Protein AF-A0A850R6B1-F1 (afdb_monomer_lite)

Secondary structure (DSSP, 8-state):
------HHHHHHHHHHHHHTT--HHHHHHHHT--HHHHHHHHHS-PPP-HHHHHHHHHHHHHH-S---SS-HHHHHHHHHHHHTT--HHHHHHHHT--HHHHHHHH-

Structure (mmCIF, N/CA/C/O 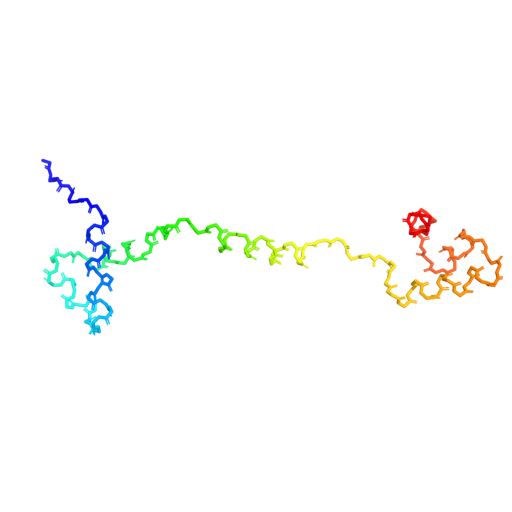backbone):
data_AF-A0A850R6B1-F1
#
_entry.id   AF-A0A850R6B1-F1
#
loop_
_atom_site.group_PDB
_atom_site.id
_atom_site.type_symbol
_atom_site.label_atom_id
_atom_site.label_alt_id
_atom_site.label_comp_id
_atom_site.label_asym_id
_atom_site.label_entity_id
_atom_site.label_seq_id
_atom_site.pdbx_PDB_ins_code
_atom_site.Cartn_x
_atom_site.Cartn_y
_atom_site.Cartn_z
_atom_site.occupancy
_atom_site.B_iso_or_equiv
_atom_site.auth_seq_id
_atom_site.auth_comp_id
_atom_site.auth_asym_id
_atom_site.auth_atom_id
_atom_site.pdbx_PDB_model_num
ATOM 1 N N . MET A 1 1 ? -46.030 3.982 26.700 1.00 35.72 1 MET A N 1
ATOM 2 C CA . MET A 1 1 ? -44.776 3.994 25.914 1.00 35.72 1 MET A CA 1
ATOM 3 C C . MET A 1 1 ? -43.692 4.575 26.806 1.00 35.72 1 MET A C 1
ATOM 5 O O . MET A 1 1 ? -43.849 5.708 27.233 1.00 35.72 1 MET A O 1
ATOM 9 N N . LYS A 1 2 ? -42.689 3.786 27.213 1.00 34.97 2 LYS A N 1
ATOM 10 C CA . LYS A 1 2 ? -41.613 4.274 28.090 1.00 34.97 2 LYS A CA 1
ATOM 11 C C . LYS A 1 2 ? -40.630 5.080 27.244 1.00 34.97 2 LYS A C 1
ATOM 13 O O . LYS A 1 2 ? -40.037 4.541 26.317 1.00 34.97 2 LYS A O 1
ATOM 18 N N . THR A 1 3 ? -40.531 6.366 27.544 1.00 40.31 3 THR A N 1
ATOM 19 C CA . THR A 1 3 ? -39.627 7.333 26.924 1.00 40.31 3 THR A CA 1
ATOM 20 C C . THR A 1 3 ? -38.187 6.886 27.166 1.00 40.31 3 THR A C 1
ATOM 22 O O . THR A 1 3 ? -37.745 6.821 28.311 1.00 40.31 3 THR A O 1
ATOM 25 N N . SER A 1 4 ? -37.463 6.521 26.109 1.00 46.16 4 SER A N 1
ATOM 26 C CA . SER A 1 4 ? -36.023 6.286 26.187 1.00 46.16 4 SER A CA 1
ATOM 27 C C . SER A 1 4 ? -35.344 7.611 26.525 1.00 46.16 4 SER A C 1
ATOM 29 O O . SER A 1 4 ? -35.467 8.571 25.760 1.00 46.16 4 SER A O 1
ATOM 31 N N . ALA A 1 5 ? -34.646 7.666 27.661 1.00 49.69 5 ALA A N 1
ATOM 32 C CA . ALA A 1 5 ? -33.673 8.718 27.936 1.00 49.69 5 ALA A CA 1
ATOM 33 C C . ALA A 1 5 ? -32.752 8.894 26.709 1.00 49.69 5 ALA A C 1
ATOM 35 O O . ALA A 1 5 ? -32.524 7.914 25.991 1.00 49.69 5 ALA A O 1
ATOM 36 N N . PRO A 1 6 ? -32.237 10.104 26.425 1.00 52.84 6 PRO A N 1
ATOM 37 C CA . PRO A 1 6 ? -31.333 10.301 25.297 1.00 52.84 6 PRO A CA 1
ATOM 38 C C . PRO A 1 6 ? -30.151 9.334 25.436 1.00 52.84 6 PRO A C 1
ATOM 40 O O . PRO A 1 6 ? -29.393 9.413 26.398 1.00 52.84 6 PRO A O 1
ATOM 43 N N . LEU A 1 7 ? -30.044 8.399 24.487 1.00 61.09 7 LEU A N 1
ATOM 44 C CA . LEU A 1 7 ? -29.136 7.239 24.494 1.00 61.09 7 LEU A CA 1
ATOM 45 C C . LEU A 1 7 ? -27.683 7.602 24.860 1.00 61.09 7 LEU A C 1
ATOM 47 O O . LEU A 1 7 ? -27.002 6.840 25.538 1.00 61.09 7 LEU A O 1
ATOM 51 N N . GLN A 1 8 ? -27.246 8.809 24.495 1.00 60.81 8 GLN A N 1
ATOM 52 C CA . GLN A 1 8 ? -25.921 9.346 24.806 1.00 60.81 8 GLN A CA 1
ATOM 53 C C . GLN A 1 8 ? -25.627 9.424 26.317 1.00 60.81 8 GLN A C 1
ATOM 55 O O . GLN A 1 8 ? -24.533 9.079 26.750 1.00 60.81 8 GLN A O 1
ATOM 60 N N . PHE A 1 9 ? -26.617 9.798 27.136 1.00 64.06 9 PHE A N 1
ATOM 61 C CA . PHE A 1 9 ? -26.448 9.934 28.587 1.00 64.06 9 PHE A CA 1
ATOM 62 C C . PHE A 1 9 ? -26.150 8.587 29.263 1.00 64.06 9 PHE A C 1
ATOM 64 O O . PHE A 1 9 ? -25.364 8.515 30.208 1.00 64.06 9 PHE A O 1
ATOM 71 N N . GLN A 1 10 ? -26.749 7.501 28.763 1.00 76.50 10 GLN A N 1
ATOM 72 C CA . GLN A 1 10 ? -26.512 6.155 29.286 1.00 76.50 10 GLN A CA 1
ATOM 73 C C . GLN A 1 10 ? -25.111 5.651 28.916 1.00 76.50 10 GLN A C 1
ATOM 75 O O . GLN A 1 10 ? -24.418 5.111 29.777 1.00 76.50 10 GLN A O 1
ATOM 80 N N . HIS A 1 11 ? -24.662 5.889 27.680 1.00 81.00 11 HIS A N 1
ATOM 81 C CA . HIS A 1 11 ? -23.316 5.526 27.228 1.00 81.00 11 HIS A CA 1
ATOM 82 C C . HIS A 1 11 ? -22.216 6.247 28.026 1.00 81.00 11 HIS A C 1
ATOM 84 O O . HIS A 1 11 ? -21.272 5.609 28.501 1.00 81.00 11 HIS A O 1
ATOM 90 N N . ASP A 1 12 ? -22.358 7.557 28.239 1.00 82.88 12 ASP A N 1
ATOM 91 C CA . ASP A 1 12 ? -21.370 8.355 28.975 1.00 82.88 12 ASP A CA 1
ATOM 92 C C . ASP A 1 12 ? -21.287 7.934 30.454 1.00 82.88 12 ASP A C 1
ATOM 94 O O . ASP A 1 12 ? -20.195 7.864 31.023 1.00 82.88 12 ASP A O 1
ATOM 98 N N . THR A 1 13 ? -22.425 7.568 31.054 1.00 87.69 13 THR A N 1
ATOM 99 C CA . THR A 1 13 ? -22.506 7.064 32.438 1.00 87.69 13 THR A CA 1
ATOM 100 C C . THR A 1 13 ? -21.869 5.678 32.583 1.00 87.69 13 THR A C 1
ATOM 102 O O . THR A 1 13 ? -21.103 5.435 33.512 1.00 87.69 13 THR A O 1
ATOM 105 N N . ILE A 1 14 ? -22.117 4.764 31.640 1.00 87.12 14 ILE A N 1
ATOM 106 C CA . ILE A 1 14 ? -21.456 3.447 31.617 1.00 87.12 14 ILE A CA 1
ATOM 107 C C . ILE A 1 14 ? -19.938 3.620 31.455 1.00 87.12 14 ILE A C 1
ATOM 109 O O . ILE A 1 14 ? -19.153 2.965 32.142 1.00 87.12 14 ILE A O 1
ATOM 113 N N . THR A 1 15 ? -19.516 4.524 30.569 1.00 85.94 15 THR A N 1
ATOM 114 C CA . THR A 1 15 ? -18.098 4.785 30.290 1.00 85.94 15 THR A CA 1
ATOM 115 C C . THR A 1 15 ? -17.383 5.403 31.493 1.00 85.94 15 THR A C 1
ATOM 117 O O . THR A 1 15 ? -16.234 5.049 31.763 1.00 85.94 15 THR A O 1
ATOM 120 N N . SER A 1 16 ? -18.035 6.299 32.243 1.00 89.88 16 SER A N 1
ATOM 121 C CA . SER A 1 16 ? -17.454 6.895 33.452 1.00 89.88 16 SER A CA 1
ATOM 122 C C . SER A 1 16 ? -17.292 5.875 34.585 1.00 89.88 16 SER A C 1
ATOM 124 O O . SER A 1 16 ? -16.212 5.816 35.172 1.00 89.88 16 SER A O 1
ATOM 126 N N . LEU A 1 17 ? -18.293 5.020 34.828 1.00 90.88 17 LEU A N 1
ATOM 127 C CA . LEU A 1 17 ? -18.230 3.954 35.839 1.00 90.88 17 LEU A CA 1
ATOM 128 C C . LEU A 1 17 ? -17.131 2.929 35.518 1.00 90.88 17 LEU A C 1
ATOM 130 O O . LEU A 1 17 ? -16.347 2.553 36.388 1.00 90.88 17 LEU A O 1
ATOM 134 N N . LEU A 1 18 ? -16.988 2.544 34.245 1.00 88.50 18 LEU A N 1
ATOM 135 C CA . LEU A 1 18 ? -15.887 1.675 33.813 1.00 88.50 18 LEU A CA 1
ATOM 136 C C . LEU A 1 18 ? -14.512 2.336 33.997 1.00 88.50 18 LEU A C 1
ATOM 138 O O . LEU A 1 18 ? -13.564 1.663 34.399 1.00 88.50 18 LEU A O 1
ATOM 142 N N . ARG A 1 19 ? -14.387 3.650 33.746 1.00 88.12 19 ARG A N 1
ATOM 143 C CA . ARG A 1 19 ? -13.141 4.408 33.994 1.00 88.12 19 ARG A CA 1
ATOM 144 C C . ARG A 1 19 ? -12.785 4.491 35.479 1.00 88.12 19 ARG A C 1
ATOM 146 O O . ARG A 1 19 ? -11.604 4.560 35.802 1.00 88.12 19 ARG A O 1
ATOM 153 N N . GLN A 1 20 ? -13.781 4.480 36.362 1.00 93.38 20 GLN A N 1
ATOM 154 C CA . GLN A 1 20 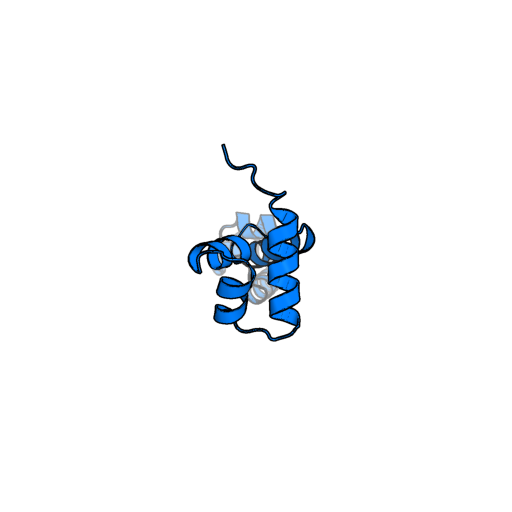? -13.595 4.438 37.817 1.00 93.38 20 GLN A CA 1
ATOM 155 C C . GLN A 1 20 ? -13.188 3.044 38.330 1.00 93.38 20 GLN A C 1
ATOM 157 O O . GLN A 1 20 ? -12.798 2.918 39.487 1.00 93.38 20 GLN A O 1
ATOM 162 N N . GLY A 1 21 ? -13.207 2.017 37.472 1.00 91.06 21 GLY A N 1
ATOM 163 C CA . GLY A 1 21 ? -12.823 0.647 37.820 1.00 91.06 21 GLY A CA 1
ATOM 164 C C . GLY A 1 21 ? -13.977 -0.212 38.336 1.00 91.06 21 GLY A C 1
ATOM 165 O O . GLY A 1 21 ? -13.735 -1.308 38.842 1.00 91.06 21 GLY A O 1
ATOM 166 N N . GLU A 1 22 ? -15.220 0.254 38.199 1.00 90.31 22 GLU A N 1
ATOM 167 C CA . GLU A 1 22 ? -16.389 -0.490 38.654 1.00 90.31 22 GLU A CA 1
ATOM 168 C C . GLU A 1 22 ? -16.632 -1.754 37.823 1.00 90.31 22 GLU A C 1
ATOM 170 O O . GLU A 1 22 ? -16.460 -1.793 36.599 1.00 90.31 22 GLU A O 1
ATOM 175 N N . SER A 1 23 ? -17.069 -2.819 38.498 1.00 88.88 23 SER A N 1
ATOM 176 C CA . SER A 1 23 ? -17.359 -4.089 37.830 1.00 88.88 23 SER A CA 1
ATOM 177 C C . SER A 1 23 ? -18.598 -3.978 36.935 1.00 88.88 23 SER A C 1
ATOM 179 O O . SER A 1 23 ? -19.592 -3.352 37.292 1.00 88.88 23 SER A O 1
ATOM 181 N N . GLN A 1 24 ? -18.609 -4.668 35.790 1.00 85.12 24 GLN A N 1
ATOM 182 C CA . GLN A 1 24 ? -19.787 -4.683 34.908 1.00 85.12 24 GLN A CA 1
ATOM 183 C C . GLN A 1 24 ? -21.054 -5.170 35.626 1.00 85.12 24 GLN A C 1
ATOM 185 O O . GLN A 1 24 ? -22.145 -4.687 35.346 1.00 85.12 24 GLN A O 1
ATOM 190 N N . THR A 1 25 ? -20.920 -6.113 36.561 1.00 88.19 25 THR A N 1
ATOM 191 C CA . THR A 1 25 ? -22.021 -6.597 37.408 1.00 88.19 25 THR A CA 1
ATOM 192 C C . THR A 1 25 ? -22.594 -5.507 38.305 1.00 88.19 25 THR A C 1
ATOM 194 O O . THR A 1 25 ? -23.811 -5.426 38.443 1.00 88.19 25 THR A O 1
ATOM 197 N N . PHE A 1 26 ? -21.734 -4.655 38.863 1.00 89.88 26 PHE A N 1
ATOM 198 C CA . PHE A 1 26 ? -22.156 -3.504 39.654 1.00 89.88 26 PHE A CA 1
ATOM 199 C C . PHE A 1 26 ? -22.924 -2.499 38.789 1.00 89.88 26 PHE A C 1
ATOM 201 O O . PHE A 1 26 ? -24.029 -2.112 39.144 1.00 89.88 26 PHE A O 1
ATOM 208 N N . ILE A 1 27 ? -22.418 -2.182 37.595 1.00 88.19 27 ILE A N 1
ATOM 209 C CA . ILE A 1 27 ? -23.059 -1.240 36.661 1.00 88.19 27 ILE A CA 1
ATOM 210 C C . ILE A 1 27 ? -24.443 -1.739 36.199 1.00 88.19 27 ILE A C 1
ATOM 212 O O . ILE A 1 27 ? -25.388 -0.959 36.102 1.00 88.19 27 ILE A O 1
ATOM 216 N N . VAL A 1 28 ? -24.585 -3.047 35.938 1.00 88.81 28 VAL A N 1
ATOM 217 C CA . VAL A 1 28 ? -25.880 -3.700 35.640 1.00 88.81 28 VAL A CA 1
ATOM 218 C C . VAL A 1 28 ? -26.882 -3.456 36.768 1.00 88.81 28 VAL A C 1
ATOM 220 O O . VAL A 1 28 ? -28.038 -3.125 36.505 1.00 88.81 28 VAL A O 1
ATOM 223 N N . GLN A 1 29 ? -26.437 -3.638 38.012 1.00 88.94 29 GLN A N 1
ATOM 224 C CA . GLN A 1 29 ? -27.276 -3.511 39.197 1.00 88.94 29 GLN A CA 1
ATOM 225 C C . GLN A 1 29 ? -27.636 -2.050 39.495 1.00 88.94 29 GLN A C 1
ATOM 227 O O . GLN A 1 29 ? -28.793 -1.773 39.798 1.00 88.94 29 GLN A O 1
ATOM 232 N N . ASP A 1 30 ? -26.675 -1.137 39.361 1.00 87.94 30 ASP A N 1
ATOM 233 C CA . ASP A 1 30 ? -26.829 0.300 39.610 1.00 87.94 30 ASP A CA 1
ATOM 234 C C . ASP A 1 30 ? -27.774 0.966 38.596 1.00 87.94 30 ASP A C 1
ATOM 236 O O . ASP A 1 30 ? -28.719 1.661 38.966 1.00 87.94 30 ASP A O 1
ATOM 240 N N . LEU A 1 31 ? -27.603 0.666 37.304 1.00 85.25 31 LEU A N 1
ATOM 241 C CA . LEU A 1 31 ? -28.433 1.232 36.233 1.00 85.25 31 LEU A CA 1
ATOM 242 C C . LEU A 1 31 ? -29.756 0.478 36.019 1.00 85.25 31 LEU A C 1
ATOM 244 O O . LEU A 1 31 ? -30.597 0.920 35.231 1.00 85.25 31 LEU A O 1
ATOM 248 N N . GLY A 1 32 ? -29.944 -0.682 36.659 1.00 86.38 32 GLY A N 1
ATOM 249 C CA . GLY A 1 32 ? -31.113 -1.544 36.450 1.00 86.38 32 GLY A CA 1
ATOM 250 C C . GLY A 1 32 ? -31.256 -2.045 35.005 1.00 86.38 32 GLY A C 1
ATOM 251 O O . GLY A 1 32 ? -32.370 -2.281 34.529 1.00 86.38 32 GLY A O 1
ATOM 252 N N . LEU A 1 33 ? -30.140 -2.172 34.281 1.00 82.44 33 LEU A N 1
ATOM 253 C CA . LEU A 1 33 ? -30.099 -2.580 32.875 1.00 82.44 33 LEU A CA 1
ATOM 254 C C . LEU A 1 33 ? -29.753 -4.062 32.740 1.00 82.44 33 LEU A C 1
ATOM 256 O O . LEU A 1 33 ? -29.084 -4.643 33.581 1.00 82.44 33 LEU A O 1
ATOM 260 N N . ALA A 1 34 ? -30.150 -4.687 31.632 1.00 86.12 34 ALA A N 1
ATOM 261 C CA . ALA A 1 34 ? -29.660 -6.023 31.304 1.00 86.12 34 ALA A CA 1
ATOM 262 C C . ALA A 1 34 ? -28.174 -5.977 30.903 1.00 86.12 34 ALA A C 1
ATOM 264 O O . ALA A 1 34 ? -27.731 -5.041 30.236 1.00 86.12 34 ALA A O 1
ATOM 265 N N . LYS A 1 35 ? -27.418 -7.040 31.210 1.00 85.69 35 LYS A N 1
ATOM 266 C CA . LYS A 1 35 ? -26.006 -7.180 30.801 1.00 85.69 35 LYS A CA 1
ATOM 267 C C . LYS A 1 35 ? -25.813 -7.047 29.285 1.00 85.69 35 LYS A C 1
ATOM 269 O O . LYS A 1 35 ? -24.840 -6.453 28.832 1.00 85.69 35 LYS A O 1
ATOM 274 N N . SER A 1 36 ? -26.762 -7.567 28.505 1.00 82.94 36 SER A N 1
ATOM 275 C CA . SER A 1 36 ? -26.787 -7.413 27.048 1.00 82.94 36 SER A CA 1
ATOM 276 C C . SER A 1 36 ? -26.923 -5.954 26.619 1.00 82.94 36 SER A C 1
ATOM 278 O O . SER A 1 36 ? -26.309 -5.562 25.639 1.00 82.94 36 SER A O 1
ATOM 280 N N . ASN A 1 37 ? -27.673 -5.141 27.364 1.00 83.06 37 ASN A N 1
ATOM 281 C CA . ASN A 1 37 ? -27.865 -3.726 27.062 1.00 83.06 37 ASN A CA 1
ATOM 282 C C . ASN A 1 37 ? -26.545 -2.960 27.194 1.00 83.06 37 ASN A C 1
ATOM 284 O O . ASN A 1 37 ? -26.151 -2.275 26.265 1.00 83.06 37 ASN A O 1
ATOM 288 N N . ILE A 1 38 ? -25.795 -3.181 28.280 1.00 82.81 38 ILE A N 1
ATOM 289 C CA . ILE A 1 38 ? -24.448 -2.607 28.443 1.00 82.81 38 ILE A CA 1
ATOM 290 C C . ILE A 1 38 ? -23.515 -3.069 27.322 1.00 82.81 38 ILE A C 1
ATOM 292 O O . ILE A 1 38 ? -22.785 -2.259 26.766 1.00 82.81 38 ILE A O 1
ATOM 296 N N . PHE A 1 39 ? -23.549 -4.355 26.962 1.00 83.94 39 PHE A N 1
ATOM 297 C CA . PHE A 1 39 ? -22.742 -4.871 25.857 1.00 83.94 39 PHE A CA 1
ATOM 298 C C . PHE A 1 39 ? -23.069 -4.168 24.533 1.00 83.94 39 PHE A C 1
ATOM 300 O O . PHE A 1 39 ? -22.157 -3.697 23.860 1.00 83.94 39 PHE A O 1
ATOM 307 N N . TYR A 1 40 ? -24.352 -4.037 24.188 1.00 82.25 40 TYR A N 1
ATOM 308 C CA . TYR A 1 40 ? -24.770 -3.329 22.980 1.00 82.25 40 TYR A CA 1
ATOM 309 C C . TYR A 1 40 ? -24.436 -1.840 23.042 1.00 82.25 40 TYR A C 1
ATOM 311 O O . TYR A 1 40 ? -23.980 -1.304 22.044 1.00 82.25 40 TYR A O 1
ATOM 319 N N . GLU A 1 41 ? -24.590 -1.180 24.191 1.00 80.81 41 GLU A N 1
ATOM 320 C CA . GLU A 1 41 ? -24.225 0.231 24.370 1.00 80.81 41 GLU A CA 1
ATOM 321 C C . GLU A 1 41 ? -22.712 0.471 24.270 1.00 80.81 41 GLU A C 1
ATOM 323 O O . GLU A 1 41 ? -22.291 1.499 23.745 1.00 80.81 41 GLU A O 1
ATOM 328 N N . LEU A 1 42 ? -21.885 -0.481 24.709 1.00 78.69 42 LEU A N 1
ATOM 329 C CA . LEU A 1 42 ? -20.429 -0.438 24.529 1.00 78.69 42 LEU A CA 1
ATOM 330 C C . LEU A 1 42 ? -20.007 -0.761 23.092 1.00 78.69 42 LEU A C 1
ATOM 332 O O . LEU A 1 42 ? -19.009 -0.231 22.608 1.00 78.69 42 LEU A O 1
ATOM 336 N N . GLN A 1 43 ? -20.743 -1.648 22.420 1.00 79.19 43 GLN A N 1
ATOM 337 C CA . GLN A 1 43 ? -20.484 -2.055 21.038 1.00 79.19 43 GLN A CA 1
ATOM 338 C C . GLN A 1 43 ? -21.124 -1.108 20.011 1.00 79.19 43 GLN A C 1
ATOM 340 O O . GLN A 1 43 ? -20.853 -1.219 18.812 1.00 79.19 43 GLN A O 1
ATOM 345 N N . ARG A 1 44 ? -21.995 -0.190 20.448 1.00 73.50 44 ARG A N 1
ATOM 346 C CA . ARG A 1 44 ? -22.607 0.815 19.579 1.00 73.50 44 ARG A CA 1
ATOM 347 C C . ARG A 1 44 ? -21.521 1.590 18.847 1.00 73.50 44 ARG A C 1
ATOM 349 O O . ARG A 1 44 ? -20.428 1.810 19.362 1.00 73.50 44 ARG A O 1
ATOM 356 N N . VAL A 1 45 ? -21.858 1.972 17.616 1.00 64.06 45 VAL A N 1
ATOM 357 C CA . VAL A 1 45 ? -20.978 2.686 16.692 1.00 64.06 45 VAL A CA 1
ATOM 358 C C . VAL A 1 45 ? -20.334 3.861 17.422 1.00 64.06 45 VAL A C 1
ATOM 360 O O . VAL A 1 45 ? -21.017 4.806 17.813 1.00 64.06 45 VAL A O 1
ATOM 363 N N . GLN A 1 46 ? -19.018 3.765 17.614 1.00 64.81 46 GLN A N 1
ATOM 364 C CA . GLN A 1 46 ? -18.180 4.886 18.023 1.00 64.81 46 GLN A CA 1
ATOM 365 C C . GLN A 1 46 ? -18.433 6.041 17.052 1.00 64.81 46 GLN A C 1
ATOM 367 O O . GLN A 1 46 ? -18.625 5.790 15.858 1.00 64.81 46 GLN A O 1
ATOM 372 N N . LEU A 1 47 ? -18.462 7.287 17.542 1.00 73.88 47 LEU A N 1
ATOM 373 C CA . LEU A 1 47 ? -18.608 8.441 16.655 1.00 73.88 47 LEU A CA 1
ATOM 374 C C . LEU A 1 47 ? -17.616 8.318 15.496 1.00 73.88 47 LEU A C 1
ATOM 376 O O . LEU A 1 47 ? -16.459 7.954 15.698 1.00 73.88 47 LEU A O 1
ATOM 380 N N . TYR A 1 48 ? -18.101 8.587 14.284 1.00 76.81 48 TYR A N 1
ATOM 381 C CA . TYR A 1 48 ? -17.271 8.550 13.091 1.00 76.81 48 TYR A CA 1
ATOM 382 C C . TYR A 1 48 ? -16.035 9.432 13.294 1.00 76.81 48 TYR A C 1
ATOM 384 O O . TYR A 1 48 ? -16.159 10.636 13.510 1.00 76.81 48 TYR A O 1
ATOM 392 N N . ASP A 1 49 ? -14.860 8.812 13.213 1.00 82.25 49 ASP A N 1
ATOM 393 C CA . ASP A 1 49 ? -13.571 9.481 13.311 1.00 82.25 49 ASP A CA 1
ATOM 394 C C . ASP A 1 49 ? -12.927 9.509 11.920 1.00 82.25 49 ASP A C 1
ATOM 396 O O . ASP A 1 49 ? -12.560 8.472 11.351 1.00 82.25 49 ASP A O 1
ATOM 400 N N . SER A 1 50 ? -12.821 10.714 11.356 1.00 86.81 50 SER A N 1
ATOM 401 C CA . SER A 1 50 ? -12.241 10.932 10.033 1.00 86.81 50 SER A CA 1
ATOM 402 C C . SER A 1 50 ? -10.760 10.575 9.975 1.00 86.81 50 SER A C 1
ATOM 404 O O . SER A 1 50 ? -10.307 10.083 8.943 1.00 86.81 50 SER A O 1
ATOM 406 N N . GLU A 1 51 ? -10.013 10.773 11.062 1.00 91.88 51 GLU A N 1
ATOM 407 C CA . GLU A 1 51 ? -8.579 10.474 11.119 1.00 91.88 51 GLU A CA 1
ATOM 408 C C . GLU A 1 51 ? -8.349 8.961 11.084 1.00 91.88 51 GLU A C 1
ATOM 410 O O . GLU A 1 51 ? -7.511 8.468 10.325 1.00 91.88 51 GLU A O 1
ATOM 415 N N . LEU A 1 52 ? -9.150 8.197 11.836 1.00 90.44 52 LEU A N 1
ATOM 416 C CA . LEU A 1 52 ? -9.087 6.732 11.820 1.00 90.44 52 LEU A CA 1
ATOM 417 C C . LEU A 1 52 ? -9.492 6.154 10.460 1.00 90.44 52 LEU A C 1
ATOM 419 O O . LEU A 1 52 ? -8.824 5.248 9.952 1.00 90.44 52 LEU A O 1
ATOM 423 N N . ALA A 1 53 ? -10.547 6.692 9.843 1.00 90.38 53 ALA A N 1
ATOM 424 C CA . ALA A 1 53 ? -10.968 6.283 8.504 1.00 90.38 53 ALA A CA 1
ATOM 425 C C . ALA A 1 53 ? -9.884 6.587 7.451 1.00 90.38 53 ALA A C 1
ATOM 427 O O . ALA A 1 53 ? -9.586 5.753 6.587 1.00 90.38 53 ALA A O 1
ATOM 428 N N . GLN A 1 54 ? -9.239 7.751 7.548 1.00 93.69 54 GLN A N 1
ATOM 429 C CA . GLN A 1 54 ? -8.151 8.146 6.658 1.00 93.69 54 GLN A CA 1
ATOM 430 C C . GLN A 1 54 ? -6.901 7.273 6.868 1.00 93.69 54 GLN A C 1
ATOM 432 O O . GLN A 1 54 ? -6.285 6.807 5.909 1.00 93.69 54 GLN A O 1
ATOM 437 N N . ALA A 1 55 ? -6.542 6.967 8.115 1.00 94.56 55 ALA A N 1
ATOM 438 C CA . ALA A 1 55 ? -5.428 6.075 8.426 1.00 94.56 55 ALA A CA 1
ATOM 439 C C . ALA A 1 55 ? -5.658 4.647 7.896 1.00 94.56 55 ALA A C 1
ATOM 441 O O . ALA A 1 55 ? -4.743 4.039 7.329 1.00 94.56 55 ALA A O 1
ATOM 442 N N . ASP A 1 56 ? -6.877 4.117 8.028 1.00 93.31 56 ASP A N 1
ATOM 443 C CA . ASP A 1 56 ? -7.238 2.790 7.520 1.00 93.31 56 ASP A CA 1
ATOM 444 C C . ASP A 1 56 ? -7.216 2.733 5.985 1.00 93.31 56 ASP A C 1
ATOM 446 O O . ASP A 1 56 ? -6.659 1.798 5.400 1.00 93.31 56 ASP A O 1
ATOM 450 N N . THR A 1 57 ? -7.739 3.759 5.311 1.00 91.12 57 THR A N 1
ATOM 451 C CA . THR A 1 57 ? -7.668 3.851 3.844 1.00 91.12 57 THR A CA 1
ATOM 452 C C . THR A 1 57 ? -6.228 3.966 3.354 1.00 91.12 57 THR A C 1
ATOM 454 O O . THR A 1 57 ? -5.840 3.209 2.464 1.00 91.12 57 THR A O 1
ATOM 457 N N . HIS A 1 58 ? -5.389 4.801 3.976 1.00 92.44 58 HIS A N 1
ATOM 458 C CA . HIS A 1 58 ? -3.959 4.870 3.658 1.00 92.44 58 H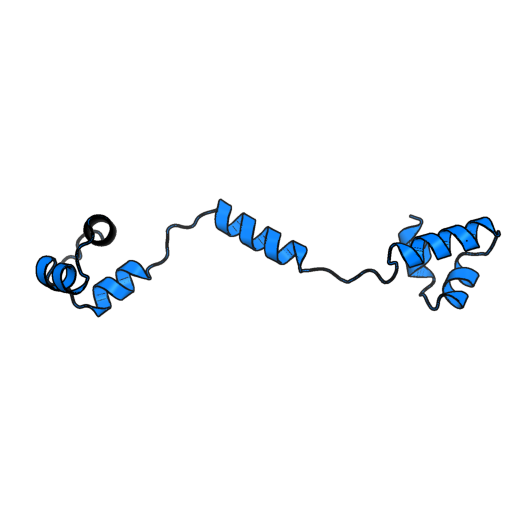IS A CA 1
ATOM 459 C C . HIS A 1 58 ? -3.245 3.537 3.875 1.00 92.44 58 HIS A C 1
ATOM 461 O O . HIS A 1 58 ? -2.428 3.129 3.045 1.00 92.44 58 HIS A O 1
ATOM 467 N N . ARG A 1 59 ? -3.553 2.834 4.970 1.00 91.06 59 ARG A N 1
ATOM 468 C CA . ARG A 1 59 ? -3.014 1.497 5.233 1.00 91.06 59 ARG A CA 1
ATOM 469 C C . ARG A 1 59 ? -3.403 0.532 4.118 1.00 91.06 59 ARG A C 1
ATOM 471 O O . ARG A 1 59 ? -2.532 -0.141 3.575 1.00 91.06 59 ARG A O 1
ATOM 478 N N . LYS A 1 60 ? -4.684 0.481 3.751 1.00 92.06 60 LYS A N 1
ATOM 479 C CA . LYS A 1 60 ? -5.181 -0.380 2.670 1.00 92.06 60 LYS A CA 1
ATOM 480 C C . LYS A 1 60 ? -4.530 -0.024 1.338 1.00 92.06 60 LYS A C 1
ATOM 482 O O . LYS A 1 60 ? -4.018 -0.917 0.675 1.00 92.06 60 LYS A O 1
ATOM 487 N N . TRP A 1 61 ? -4.431 1.261 1.001 1.00 86.62 61 TRP A N 1
ATOM 488 C CA . TRP A 1 61 ? -3.764 1.728 -0.217 1.00 86.62 61 TRP A CA 1
ATOM 489 C C . TRP A 1 61 ? -2.304 1.300 -0.312 1.00 86.62 61 TRP A C 1
ATOM 491 O O . TRP A 1 61 ? -1.879 0.904 -1.388 1.00 86.62 61 TRP A O 1
ATOM 501 N N . ARG A 1 62 ? -1.547 1.295 0.792 1.00 81.00 62 ARG A N 1
ATOM 502 C CA . ARG A 1 62 ? -0.157 0.793 0.796 1.00 81.00 62 ARG A CA 1
ATOM 503 C C . ARG A 1 62 ? -0.051 -0.696 0.460 1.00 81.00 62 ARG A C 1
ATOM 505 O O . ARG A 1 62 ? 0.993 -1.142 -0.006 1.00 81.00 62 ARG A O 1
ATOM 512 N N . HIS A 1 63 ? -1.102 -1.466 0.728 1.00 81.00 63 HIS A N 1
ATOM 513 C CA . HIS A 1 63 ? -1.176 -2.891 0.408 1.00 81.00 63 HIS A CA 1
ATOM 514 C C . HIS A 1 63 ? -1.871 -3.169 -0.931 1.00 81.00 63 HIS A C 1
ATOM 516 O O . HIS A 1 63 ? -1.804 -4.291 -1.434 1.00 81.00 63 HIS A O 1
ATOM 522 N N . CYS A 1 64 ? -2.521 -2.163 -1.514 1.00 80.56 64 CYS A N 1
ATOM 523 C CA . CYS A 1 64 ? -3.119 -2.224 -2.836 1.00 80.56 64 CYS A CA 1
ATOM 524 C C . CYS A 1 64 ? -2.101 -1.816 -3.909 1.00 80.56 64 CYS A C 1
ATOM 526 O O . CYS A 1 64 ? -1.248 -0.959 -3.701 1.00 80.56 64 CYS A O 1
ATOM 528 N N . GLY A 1 65 ? -2.214 -2.421 -5.090 1.00 75.62 65 GLY A N 1
ATOM 529 C CA . GLY A 1 65 ? -1.384 -2.097 -6.249 1.00 75.62 65 GLY A CA 1
ATOM 530 C C . GLY A 1 65 ? -0.856 -3.338 -6.957 1.00 75.62 65 GLY A C 1
ATOM 531 O O . GLY A 1 65 ? -0.646 -4.391 -6.353 1.00 75.62 65 GLY A O 1
ATOM 532 N N . HIS A 1 66 ? -0.642 -3.216 -8.265 1.00 73.19 66 HIS A N 1
ATOM 533 C CA . HIS A 1 66 ? 0.036 -4.246 -9.038 1.00 73.19 66 HIS A CA 1
ATOM 534 C C . HIS A 1 66 ? 1.541 -4.150 -8.778 1.00 73.19 66 HIS A C 1
ATOM 536 O O . HIS A 1 66 ? 2.138 -3.083 -8.937 1.00 73.19 66 HIS A O 1
ATOM 542 N N . LYS A 1 67 ? 2.172 -5.257 -8.374 1.00 74.25 67 LYS A N 1
ATOM 543 C CA . LYS A 1 67 ? 3.631 -5.297 -8.230 1.00 74.25 67 LYS A CA 1
ATOM 544 C C . LYS A 1 67 ? 4.242 -5.081 -9.611 1.00 74.25 67 LYS A C 1
ATOM 546 O O . LYS A 1 67 ? 4.039 -5.903 -10.499 1.00 74.25 67 LYS A O 1
ATOM 551 N N . SER A 1 68 ? 4.964 -3.976 -9.792 1.00 78.06 68 SER A N 1
ATOM 552 C CA . SER A 1 68 ? 5.616 -3.696 -11.069 1.00 78.06 68 SER A CA 1
ATOM 553 C C . SER A 1 68 ? 6.573 -4.829 -11.436 1.00 78.06 68 SER A C 1
ATOM 555 O O . SER A 1 68 ? 7.388 -5.265 -10.620 1.00 78.06 68 SER A O 1
ATOM 557 N N . ILE A 1 69 ? 6.486 -5.281 -12.687 1.00 81.81 69 ILE A N 1
ATOM 558 C CA . ILE A 1 69 ? 7.401 -6.267 -13.273 1.00 81.81 69 ILE A CA 1
ATOM 559 C C . ILE A 1 69 ? 8.841 -5.719 -13.290 1.00 81.81 69 ILE A C 1
ATOM 561 O O . ILE A 1 69 ? 9.796 -6.492 -13.164 1.00 81.81 69 ILE A O 1
ATOM 565 N N . LEU A 1 70 ? 8.989 -4.390 -13.377 1.00 85.56 70 LEU A N 1
ATOM 566 C CA . LEU A 1 70 ? 10.244 -3.642 -13.294 1.00 85.56 70 LEU A CA 1
ATOM 567 C C . LEU A 1 70 ? 10.610 -3.369 -11.831 1.00 85.56 70 LEU A C 1
ATOM 569 O O . LEU A 1 70 ? 10.456 -2.260 -11.310 1.00 85.56 70 LEU A O 1
ATOM 573 N N . THR A 1 71 ? 11.111 -4.402 -11.159 1.00 90.12 71 THR A N 1
ATOM 574 C CA . THR A 1 71 ? 11.760 -4.252 -9.851 1.00 90.12 71 THR A CA 1
ATOM 575 C C . THR A 1 71 ? 13.024 -3.383 -9.972 1.00 90.12 71 THR A C 1
ATOM 577 O O . THR A 1 71 ? 13.573 -3.262 -11.068 1.00 90.12 71 THR A O 1
ATOM 580 N N . PRO A 1 72 ? 13.539 -2.790 -8.878 1.00 90.44 72 PRO A N 1
ATOM 581 C CA . PRO A 1 72 ? 14.729 -1.932 -8.932 1.00 90.44 72 PRO A CA 1
ATOM 582 C C . PRO A 1 72 ? 15.938 -2.604 -9.598 1.00 90.44 72 PRO A C 1
ATOM 584 O O . PRO A 1 72 ? 16.584 -2.010 -10.452 1.00 90.44 72 PRO A O 1
ATOM 587 N N . GLN A 1 73 ? 16.177 -3.880 -9.287 1.00 92.00 73 GLN A N 1
ATOM 588 C CA . GLN A 1 73 ? 17.239 -4.675 -9.907 1.00 92.00 73 GLN A CA 1
ATOM 589 C C . GLN A 1 73 ? 17.029 -4.849 -11.419 1.00 92.00 73 GLN A C 1
ATOM 591 O O . GLN A 1 73 ? 17.972 -4.777 -12.200 1.00 92.00 73 GLN A O 1
ATOM 596 N N . ARG A 1 74 ? 15.780 -5.060 -11.852 1.00 91.69 74 ARG A N 1
ATOM 597 C CA . ARG A 1 74 ? 15.445 -5.187 -13.276 1.00 91.69 74 ARG A CA 1
ATOM 598 C C . ARG A 1 74 ? 15.594 -3.860 -14.013 1.00 91.69 74 ARG A C 1
ATOM 600 O O . ARG A 1 74 ? 16.046 -3.878 -15.148 1.00 91.69 74 ARG A O 1
ATOM 607 N N . LYS A 1 75 ? 15.278 -2.728 -13.375 1.00 93.06 75 L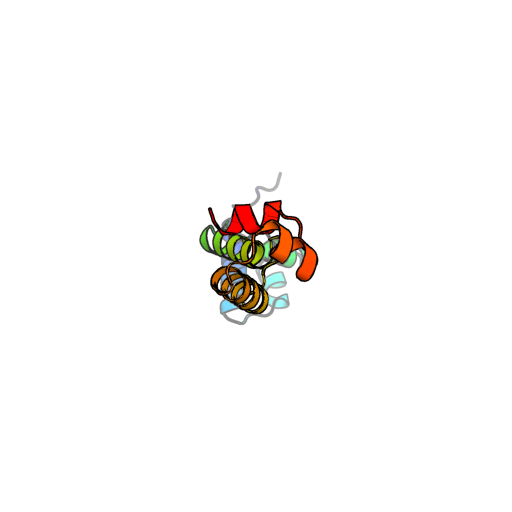YS A N 1
ATOM 608 C CA . LYS A 1 75 ? 15.517 -1.391 -13.946 1.00 93.06 75 LYS A CA 1
ATOM 609 C C . LYS A 1 75 ? 17.002 -1.146 -14.193 1.00 93.06 75 LYS A C 1
ATOM 611 O O . LYS A 1 75 ? 17.361 -0.777 -15.299 1.00 93.06 75 LYS A O 1
ATOM 616 N N . GLN A 1 76 ? 17.856 -1.471 -13.222 1.00 94.62 76 GLN A N 1
ATOM 617 C CA . GLN A 1 76 ? 19.313 -1.369 -13.383 1.00 94.62 76 GLN A CA 1
ATOM 618 C C . GLN A 1 76 ? 19.830 -2.206 -14.561 1.00 94.62 76 GLN A C 1
ATOM 620 O O . GLN A 1 76 ? 20.691 -1.756 -15.311 1.00 94.62 76 GLN A O 1
ATOM 625 N N . LEU A 1 77 ? 19.288 -3.414 -14.756 1.00 94.25 77 LEU A N 1
ATOM 626 C CA . LEU A 1 77 ? 19.629 -4.239 -15.918 1.00 94.25 77 LEU A CA 1
ATOM 627 C C . LEU A 1 77 ? 19.163 -3.596 -17.227 1.00 94.25 77 LEU A C 1
ATOM 629 O O . LEU A 1 77 ? 19.939 -3.536 -18.175 1.00 94.25 77 LEU A O 1
ATOM 633 N N . VAL A 1 78 ? 17.927 -3.087 -17.282 1.00 93.19 78 VAL A N 1
ATOM 634 C CA . VAL A 1 78 ? 17.415 -2.372 -18.462 1.00 93.19 78 VAL A CA 1
ATOM 635 C C . VAL A 1 78 ? 18.309 -1.174 -18.797 1.00 93.19 78 VAL A C 1
ATOM 637 O O . VAL A 1 78 ? 18.728 -1.047 -19.943 1.00 93.19 78 VAL A O 1
ATOM 640 N N . GLU A 1 79 ? 18.670 -0.350 -17.812 1.00 94.25 79 GLU A N 1
ATOM 641 C CA . GLU A 1 79 ? 19.588 0.788 -17.984 1.00 94.25 79 GLU A CA 1
ATOM 642 C C . GLU A 1 79 ? 20.948 0.344 -18.527 1.00 94.25 79 GLU A C 1
ATOM 644 O O . GLU A 1 79 ? 21.456 0.930 -19.481 1.00 94.25 79 GLU A O 1
ATOM 649 N N . HIS A 1 80 ? 21.514 -0.729 -17.970 1.00 95.62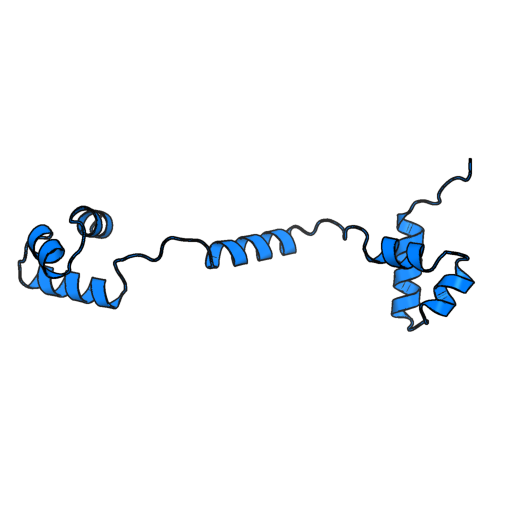 80 HIS A N 1
ATOM 650 C CA . HIS A 1 80 ? 22.789 -1.274 -18.424 1.00 95.62 80 HIS A CA 1
ATOM 651 C C . HIS A 1 80 ? 22.755 -1.689 -19.902 1.00 95.62 80 HIS A C 1
ATOM 653 O O . HIS A 1 80 ? 23.653 -1.324 -20.660 1.00 95.62 80 HIS A O 1
ATOM 659 N N . TYR A 1 81 ? 21.714 -2.402 -20.342 1.00 94.69 81 TYR A N 1
ATOM 660 C CA . TYR A 1 81 ? 21.601 -2.804 -21.747 1.00 94.69 81 TYR A CA 1
ATOM 661 C C . TYR A 1 81 ? 21.335 -1.622 -22.687 1.00 94.69 81 TYR A C 1
ATOM 663 O O . TYR A 1 81 ? 21.872 -1.594 -23.794 1.00 94.69 81 TYR A O 1
ATOM 671 N N . LEU A 1 82 ? 20.570 -0.618 -22.248 1.00 92.81 82 LEU A N 1
ATOM 672 C CA . LEU A 1 82 ? 20.373 0.608 -23.028 1.00 92.81 82 LEU A CA 1
ATOM 673 C C . LEU A 1 82 ? 21.693 1.375 -23.219 1.00 92.81 82 LEU A C 1
ATOM 675 O O . LEU A 1 82 ? 21.962 1.861 -24.317 1.00 92.81 82 LEU A O 1
ATOM 679 N N . LEU A 1 83 ? 22.561 1.419 -22.199 1.00 94.25 83 LEU A N 1
ATOM 680 C CA . LEU A 1 83 ? 23.912 1.991 -22.316 1.00 94.25 83 LEU A CA 1
ATOM 681 C C . LEU A 1 83 ? 24.805 1.208 -23.288 1.00 94.25 83 LEU A C 1
ATOM 683 O O . LEU A 1 83 ? 25.650 1.799 -23.955 1.00 94.25 83 LEU A O 1
ATOM 687 N N . LEU A 1 84 ? 24.593 -0.104 -23.412 1.00 94.00 84 LEU A N 1
ATOM 688 C CA . LEU A 1 84 ? 25.248 -0.960 -24.406 1.00 94.00 84 LEU A CA 1
ATOM 689 C C . LEU A 1 84 ? 24.670 -0.791 -25.824 1.00 94.00 84 LEU A C 1
ATOM 691 O O . LEU A 1 84 ? 24.958 -1.608 -26.700 1.00 94.00 84 LEU A O 1
ATOM 695 N N . THR A 1 85 ? 23.882 0.259 -26.083 1.00 94.12 85 THR A N 1
ATOM 696 C CA . THR A 1 85 ? 23.225 0.560 -27.372 1.00 94.12 85 THR A CA 1
ATOM 697 C C . THR A 1 85 ? 22.211 -0.491 -27.837 1.00 94.12 85 THR A C 1
ATOM 699 O O . THR A 1 85 ? 21.919 -0.593 -29.028 1.00 94.12 85 THR A O 1
ATOM 702 N N . TRP A 1 86 ? 21.635 -1.274 -26.918 1.00 96.12 86 TRP A N 1
ATOM 703 C CA . TRP A 1 86 ? 20.549 -2.194 -27.268 1.00 96.12 86 TRP A CA 1
ATOM 704 C C . TRP A 1 86 ? 19.242 -1.426 -27.470 1.00 96.12 86 TRP A C 1
ATOM 706 O O . TRP A 1 86 ? 18.945 -0.478 -26.742 1.00 96.12 86 TRP A O 1
ATOM 716 N N . SER A 1 87 ? 18.429 -1.864 -28.432 1.00 94.75 87 SER A N 1
ATOM 717 C CA . SER A 1 87 ? 17.073 -1.330 -28.603 1.00 94.75 87 SER A CA 1
ATOM 718 C C . SER A 1 87 ? 16.150 -1.780 -27.457 1.00 94.75 87 SER A C 1
ATOM 720 O O . SER A 1 87 ? 16.309 -2.897 -26.948 1.00 94.75 87 SER A O 1
ATOM 722 N N . PRO A 1 88 ? 15.159 -0.965 -27.051 1.00 93.62 88 PRO A N 1
ATOM 723 C CA . PRO A 1 88 ? 14.172 -1.349 -26.038 1.00 93.62 88 PRO A CA 1
ATOM 724 C C . PRO A 1 88 ? 13.497 -2.698 -26.325 1.00 93.62 88 PRO A C 1
ATOM 726 O O . PRO A 1 88 ? 13.230 -3.470 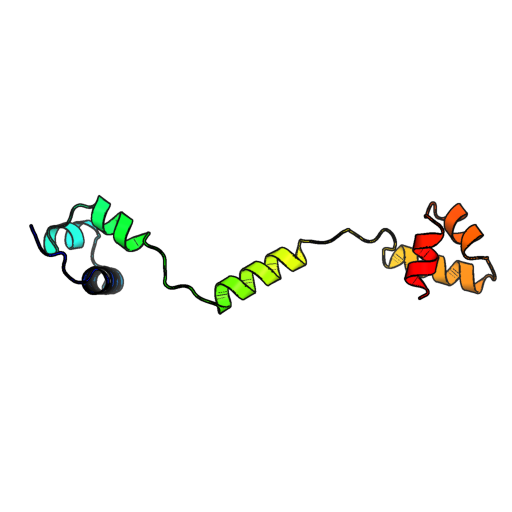-25.406 1.00 93.62 88 PRO A O 1
ATOM 729 N N . GLU A 1 89 ? 13.274 -3.034 -27.593 1.00 95.75 89 GLU A N 1
ATOM 730 C CA . GLU A 1 89 ? 12.693 -4.303 -28.025 1.00 95.75 89 GLU A CA 1
ATOM 731 C C . GLU A 1 89 ? 13.628 -5.490 -27.773 1.00 95.75 89 GLU A C 1
ATOM 733 O O . GLU A 1 89 ? 13.186 -6.529 -27.276 1.00 95.75 89 GLU A O 1
ATOM 738 N N . GLN A 1 90 ? 14.928 -5.334 -28.049 1.00 95.38 90 GLN A N 1
ATOM 739 C CA . GLN A 1 90 ? 15.938 -6.354 -27.744 1.00 95.38 90 GLN A CA 1
ATOM 740 C C . GLN A 1 90 ? 16.061 -6.587 -26.238 1.00 95.38 90 GLN A C 1
ATOM 742 O O . GLN A 1 90 ? 16.145 -7.733 -25.793 1.00 95.38 90 GLN A O 1
ATOM 747 N N . VAL A 1 91 ? 16.025 -5.513 -25.446 1.00 94.50 91 VAL A N 1
ATOM 748 C CA . VAL A 1 91 ? 16.060 -5.603 -23.981 1.00 94.50 91 VAL A CA 1
ATOM 749 C C . VAL A 1 91 ? 14.809 -6.303 -23.446 1.00 94.50 91 VAL A C 1
ATOM 751 O O . VAL A 1 91 ? 14.920 -7.178 -22.586 1.00 94.50 91 VAL A O 1
ATOM 754 N N . ALA A 1 92 ? 13.628 -5.979 -23.983 1.00 94.56 92 ALA A N 1
ATOM 755 C CA . ALA A 1 92 ? 12.371 -6.630 -23.614 1.00 94.56 92 ALA A CA 1
ATOM 756 C C . ALA A 1 92 ? 12.410 -8.132 -23.906 1.00 94.56 92 ALA A C 1
ATOM 758 O O . ALA A 1 92 ? 12.079 -8.935 -23.034 1.00 94.56 92 ALA A O 1
ATOM 759 N N . TYR A 1 93 ? 12.869 -8.509 -25.102 1.00 95.00 93 TYR A N 1
ATOM 760 C CA . TYR A 1 93 ? 13.012 -9.906 -25.495 1.00 95.00 93 TYR A CA 1
ATOM 761 C C . TYR A 1 93 ? 13.990 -10.656 -24.582 1.00 95.00 93 TYR A C 1
ATOM 763 O O . TYR A 1 93 ? 13.672 -11.739 -24.095 1.00 95.00 93 TYR A O 1
ATOM 771 N N . HIS A 1 94 ? 15.151 -10.063 -24.293 1.00 93.75 94 HIS A N 1
ATOM 772 C CA . HIS A 1 94 ? 16.181 -10.691 -23.465 1.00 93.75 94 HIS A CA 1
ATOM 773 C C . HIS A 1 94 ? 15.748 -10.882 -22.005 1.00 93.75 94 HIS A C 1
ATOM 775 O O . HIS A 1 94 ? 16.034 -11.916 -21.403 1.00 93.75 94 HIS A O 1
ATOM 781 N N . LEU A 1 95 ? 15.036 -9.905 -21.436 1.00 91.19 95 LEU A N 1
ATOM 782 C CA . LEU A 1 95 ? 14.582 -9.933 -20.041 1.00 91.19 95 LEU A CA 1
ATOM 783 C C . LEU A 1 95 ? 13.187 -10.558 -19.855 1.00 91.19 95 LEU A C 1
ATOM 785 O O . LEU A 1 95 ? 12.723 -10.689 -18.720 1.00 91.19 95 LEU A O 1
ATOM 789 N N . GLY A 1 96 ? 12.521 -10.956 -20.945 1.00 91.56 96 GLY A N 1
ATOM 790 C CA . GLY A 1 96 ? 11.190 -11.567 -20.919 1.00 91.56 96 GLY A CA 1
ATOM 791 C C . GLY A 1 96 ? 10.066 -10.594 -20.546 1.00 91.56 96 GLY A C 1
ATOM 792 O O . GLY A 1 96 ? 9.115 -10.978 -19.863 1.00 91.56 96 GLY A O 1
ATOM 793 N N . PHE A 1 97 ? 10.173 -9.325 -20.948 1.00 90.00 97 PHE A N 1
ATOM 794 C CA . PHE A 1 97 ? 9.156 -8.295 -20.720 1.00 90.00 97 PHE A CA 1
ATOM 795 C C . PHE A 1 97 ? 8.332 -8.009 -21.975 1.00 90.00 97 PHE A C 1
ATOM 797 O O . PHE A 1 97 ? 8.765 -8.237 -23.101 1.00 90.00 97 PHE A O 1
ATOM 804 N N . ALA A 1 98 ? 7.148 -7.425 -21.780 1.00 91.81 98 ALA A N 1
ATOM 805 C CA . ALA A 1 98 ? 6.453 -6.751 -22.867 1.00 91.81 98 ALA A CA 1
ATOM 806 C C . ALA A 1 98 ? 7.215 -5.471 -23.244 1.00 91.81 98 ALA A C 1
ATOM 808 O O . ALA A 1 98 ? 7.623 -4.711 -22.364 1.00 91.81 98 ALA A O 1
ATOM 809 N N . THR A 1 99 ? 7.358 -5.198 -24.541 1.00 92.81 99 THR A N 1
ATOM 810 C CA . THR A 1 99 ? 8.005 -3.975 -25.053 1.00 92.81 99 THR A CA 1
ATOM 811 C C . THR A 1 99 ? 7.343 -2.712 -24.504 1.00 92.81 99 THR A C 1
ATOM 813 O O . THR A 1 99 ? 8.026 -1.798 -24.046 1.00 92.81 99 THR A O 1
ATOM 816 N N . ALA A 1 100 ? 6.008 -2.709 -24.431 1.00 92.38 100 ALA A N 1
ATOM 817 C CA . ALA A 1 100 ? 5.222 -1.634 -23.831 1.00 92.38 100 ALA A CA 1
ATOM 818 C C . ALA A 1 100 ? 5.626 -1.331 -22.378 1.00 92.38 100 ALA A C 1
ATOM 820 O O . ALA A 1 100 ? 5.607 -0.176 -21.973 1.00 92.38 100 ALA A O 1
ATOM 821 N N . SER A 1 101 ? 6.043 -2.333 -21.595 1.00 90.06 101 SER A N 1
ATOM 822 C CA . SER A 1 101 ? 6.483 -2.119 -20.211 1.00 90.06 101 SER A CA 1
ATOM 823 C C . SER A 1 101 ? 7.777 -1.311 -20.123 1.00 90.06 101 SER A C 1
ATOM 825 O O . SER A 1 101 ? 7.943 -0.559 -19.168 1.00 90.06 101 SER A O 1
ATOM 827 N N . ILE A 1 102 ? 8.683 -1.453 -21.098 1.00 91.81 102 ILE A N 1
ATOM 828 C CA . ILE A 1 102 ? 9.922 -0.665 -21.155 1.00 91.81 102 ILE A CA 1
ATOM 829 C C . ILE A 1 102 ? 9.611 0.763 -21.604 1.00 91.81 102 ILE A C 1
ATOM 831 O O . ILE A 1 102 ? 10.036 1.704 -20.942 1.00 91.81 102 ILE A O 1
ATOM 835 N N . TYR A 1 103 ? 8.806 0.944 -22.655 1.00 92.69 103 TYR A N 1
ATOM 836 C CA . TYR A 1 103 ? 8.420 2.285 -23.112 1.00 92.69 103 TYR A CA 1
ATOM 837 C C . TYR A 1 103 ? 7.613 3.067 -22.074 1.00 92.69 103 TYR A C 1
ATOM 839 O O . TYR A 1 103 ? 7.904 4.233 -21.840 1.00 92.69 103 TYR A O 1
ATOM 847 N N . ASN A 1 104 ? 6.663 2.420 -21.393 1.00 90.00 104 ASN A N 1
ATOM 848 C CA . ASN A 1 104 ? 5.897 3.039 -20.308 1.00 90.00 104 ASN A CA 1
ATOM 849 C C . ASN A 1 104 ? 6.765 3.444 -19.112 1.00 90.00 104 ASN A C 1
ATOM 851 O O . ASN A 1 104 ? 6.312 4.211 -18.274 1.00 90.00 104 ASN A O 1
ATOM 855 N N . TRP A 1 105 ? 7.964 2.875 -18.983 1.00 88.75 105 TRP A N 1
ATOM 856 C CA . TRP A 1 105 ? 8.907 3.239 -17.933 1.00 88.75 105 TRP A CA 1
ATOM 857 C C . TRP A 1 105 ? 9.894 4.330 -18.368 1.00 88.75 105 TRP A C 1
ATOM 859 O O . TRP A 1 105 ? 10.361 5.083 -17.519 1.00 88.75 105 TRP A O 1
ATOM 869 N N . LEU A 1 106 ? 10.211 4.410 -19.662 1.00 86.25 106 LEU A N 1
ATOM 870 C CA . LEU A 1 106 ? 11.057 5.463 -20.230 1.00 86.25 106 LEU A CA 1
ATOM 871 C C . LEU A 1 106 ? 10.336 6.816 -20.364 1.00 86.25 106 LEU A C 1
ATOM 873 O O . LEU A 1 106 ? 11.012 7.835 -20.480 1.00 86.25 106 LEU A O 1
ATOM 877 N N . ASN A 1 107 ? 9.000 6.807 -20.388 1.00 81.69 107 ASN A N 1
ATOM 878 C CA . ASN A 1 107 ? 8.133 7.984 -20.495 1.00 81.69 107 ASN A CA 1
ATOM 879 C C . ASN A 1 107 ? 7.760 8.537 -19.113 1.00 81.69 107 ASN A C 1
ATOM 881 O O . ASN A 1 107 ? 7.766 9.776 -18.954 1.00 81.69 107 ASN A O 1
#

Foldseek 3Di:
DDDDDPLVVLLVVLVVCVVVVHDLVVNCVVVVHDSVVSVCSVVPDDPDDPVVVVVVVVVVVVVDDDDQPCDVVNVVVLVVVVVVVDDLVRSCVVSVHDSVSSVVVVD

Radius of gyration: 30.21 Å; chains: 1; bounding box: 70×22×68 Å

Organism: NCBI:txid2675299

Sequence (107 aa):
MKTSAPLQFQHDTITSLLRQGESQTFIVQDLGLAKSNIFYELQRVQLYDSELAQADTHRKWRHCGHKSILTPQRKQLVEHYLLLTWSPEQVAYHLGFATASIYNWLN

pLDDT: mean 84.38, std 12.74, range [34.97, 96.12]